Protein AF-A0A957EFT0-F1 (afdb_monomer)

pLDDT: mean 95.62, std 4.04, range [68.25, 98.31]

Secondary structure (DSSP, 8-state):
---EEEETTEEEESS----B-TTSS-TT--HHHHHHTT---EEE-HHHHHHTT-HHHHHHTTSHHHHHT--S-EEE-

Nearest PDB structures (foldseek):
  2ash-assembly2_D  TM=9.830E-01  e=2.238E-08  Thermotoga maritima
  1wke-assembly1_A  TM=9.732E-01  e=6.705E-07  Zymomonas mobilis
  4q4o-assembly1_A-2  TM=9.726E-01  e=6.705E-07  Zymomonas mobilis subsp. mobilis ZM4 = ATCC 31821
  4q8t-assembly1_A  TM=9.723E-01  e=9.358E-07  Zymomonas mobilis subsp. mobilis ZM4 = ATCC 31821
  4gcx-assembly1_A-2  TM=9.744E-01  e=1.306E-06  Zymomonas mobilis subsp. mobilis ZM4 = ATCC 31821

Mean predicted aligned error: 2.7 Å

Foldseek 3Di:
DDQWDQDPLGIDGPPADAAEPAQLERPPDAQVRCVVVVHQEHEYEPVNPCVPPRPVVCVVCVHSCSVRVHRGYYHYD

Sequence (77 aa):
MLSELTLPHGTLQLPVFLPDGTQGVVRTLDARDVAEAHIQAVQMNVFHLMQRPGSSTIQALGGLHQMAGWSRPIFTD

Solvent-accessible surface area (backbone atoms only — not comparable to full-atom values): 4439 Å² total; per-residue (Å²): 130,80,52,64,50,84,51,99,43,47,68,40,62,50,87,71,74,59,57,65,9,54,69,60,42,43,84,101,45,55,48,63,58,44,50,74,69,66,51,61,35,37,30,31,40,42,76,42,31,54,72,48,81,18,64,70,50,36,52,75,48,68,27,68,45,55,65,38,64,38,76,49,40,74,44,70,109

Structure (mmCIF, N/CA/C/O backbone):
data_AF-A0A957EFT0-F1
#
_entry.id   AF-A0A957EFT0-F1
#
loop_
_atom_site.group_PDB
_atom_site.id
_atom_site.type_symbol
_atom_site.label_atom_id
_atom_site.label_alt_id
_atom_site.label_comp_id
_atom_site.label_asym_id
_atom_site.label_entity_id
_atom_site.label_seq_id
_atom_site.pdbx_PDB_ins_code
_atom_site.Cartn_x
_atom_site.Cartn_y
_atom_site.Cartn_z
_atom_site.occupancy
_atom_site.B_iso_or_equiv
_atom_site.auth_seq_id
_atom_site.auth_comp_id
_atom_site.auth_asym_id
_atom_site.auth_atom_id
_atom_site.pdbx_PDB_model_num
ATOM 1 N N . MET A 1 1 ? -7.149 8.663 24.683 1.00 68.25 1 MET A N 1
ATOM 2 C CA . MET A 1 1 ? -6.447 7.853 23.663 1.00 68.25 1 MET A CA 1
ATOM 3 C C . MET A 1 1 ? -7.166 8.050 22.345 1.00 68.25 1 MET A C 1
ATOM 5 O O . MET A 1 1 ? -8.385 8.153 22.376 1.00 68.25 1 MET A O 1
ATOM 9 N N . LEU A 1 2 ? -6.442 8.133 21.229 1.00 80.88 2 LEU A N 1
ATOM 10 C CA . LEU A 1 2 ? -7.061 8.098 19.902 1.00 80.88 2 LEU A CA 1
ATOM 11 C C . LEU A 1 2 ? -7.585 6.680 19.654 1.00 80.88 2 LEU A C 1
ATOM 13 O O . LEU A 1 2 ? -6.813 5.729 19.735 1.00 80.88 2 LEU A O 1
ATOM 17 N N . SER A 1 3 ? -8.884 6.549 19.401 1.00 93.50 3 SER A N 1
ATOM 18 C CA . SER A 1 3 ? -9.529 5.285 19.024 1.00 93.50 3 SER A CA 1
ATOM 19 C C . SER A 1 3 ? -9.652 5.126 17.512 1.00 93.50 3 SER A C 1
ATOM 21 O O . SER A 1 3 ? -9.874 4.02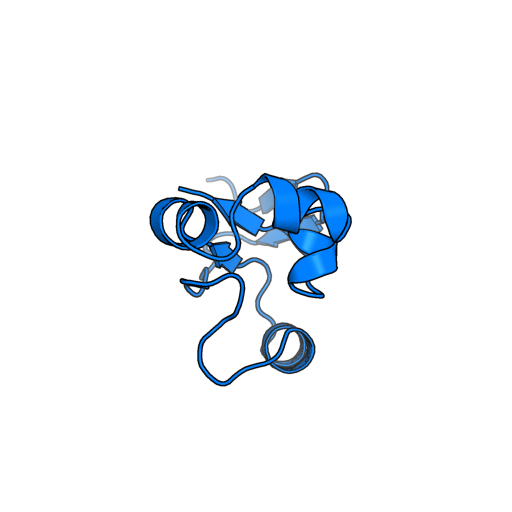3 17.033 1.00 93.50 3 SER A O 1
ATOM 23 N N . GLU A 1 4 ? -9.503 6.216 16.762 1.00 96.25 4 GLU A N 1
ATOM 24 C CA . GLU A 1 4 ? -9.763 6.254 15.332 1.00 96.25 4 GLU A CA 1
ATOM 25 C C . GLU A 1 4 ? -8.783 7.201 14.626 1.00 96.25 4 GLU A C 1
ATOM 27 O O . GLU A 1 4 ? -8.407 8.240 15.177 1.00 96.25 4 GLU A O 1
ATOM 32 N N . LEU A 1 5 ? -8.360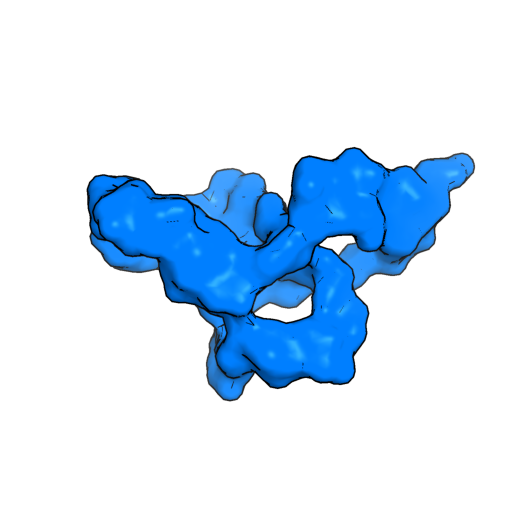 6.834 13.415 1.00 96.50 5 LEU A N 1
ATOM 33 C CA . LEU A 1 5 ? -7.502 7.642 12.549 1.00 96.50 5 LEU A CA 1
ATOM 34 C C . LEU A 1 5 ? -8.097 7.718 11.138 1.00 96.50 5 LEU A C 1
ATOM 36 O O . LEU A 1 5 ? -8.122 6.718 10.421 1.00 96.50 5 LEU A O 1
ATOM 40 N N . THR A 1 6 ? -8.540 8.907 10.733 1.00 97.12 6 THR A N 1
ATOM 41 C CA . THR A 1 6 ? -9.108 9.163 9.399 1.00 97.12 6 THR A CA 1
ATOM 42 C C . THR A 1 6 ? -8.018 9.556 8.406 1.00 97.12 6 THR A C 1
ATOM 44 O O . THR A 1 6 ? -7.251 10.487 8.653 1.00 97.12 6 THR A O 1
ATOM 47 N N . LEU A 1 7 ? -7.969 8.868 7.266 1.00 97.00 7 LEU A N 1
ATOM 48 C CA . LEU A 1 7 ? -7.006 9.066 6.182 1.00 97.00 7 LEU A CA 1
ATOM 49 C C . LEU A 1 7 ? -7.748 9.228 4.842 1.00 97.00 7 LEU A C 1
ATOM 51 O O . LEU A 1 7 ? -8.917 8.853 4.735 1.00 97.00 7 LEU A O 1
ATOM 55 N N . PRO A 1 8 ? -7.088 9.727 3.780 1.00 97.31 8 PRO A N 1
ATOM 56 C CA . PRO A 1 8 ? -7.741 9.925 2.482 1.00 97.31 8 PRO A CA 1
ATOM 57 C C . PRO A 1 8 ? -8.373 8.660 1.878 1.00 97.31 8 PRO A C 1
ATOM 59 O O . PRO A 1 8 ? -9.346 8.759 1.140 1.00 97.31 8 PRO A O 1
ATOM 62 N N . HIS A 1 9 ? -7.834 7.479 2.201 1.00 97.00 9 HIS A N 1
ATOM 63 C CA . HIS A 1 9 ? -8.274 6.188 1.658 1.00 97.00 9 HIS A CA 1
ATOM 64 C C . HIS A 1 9 ? -9.051 5.337 2.676 1.00 97.00 9 HIS A C 1
ATOM 66 O O . HIS A 1 9 ? -9.216 4.137 2.480 1.00 97.00 9 HIS A O 1
ATOM 72 N N . GLY A 1 10 ? -9.518 5.933 3.776 1.00 96.50 10 GLY A N 1
ATOM 73 C CA . GLY A 1 10 ? -10.346 5.250 4.767 1.00 96.50 10 GLY A CA 1
ATOM 74 C C . GLY A 1 10 ? -9.970 5.580 6.203 1.00 96.50 10 GLY A C 1
ATOM 75 O O . GLY A 1 10 ? -9.049 6.348 6.475 1.00 96.50 10 GLY A O 1
ATOM 76 N N . THR A 1 11 ? -10.692 4.962 7.126 1.00 97.00 11 THR A N 1
ATOM 77 C CA . THR A 1 11 ? -10.558 5.214 8.557 1.00 97.00 11 THR A CA 1
ATOM 78 C C . THR A 1 11 ? -10.137 3.940 9.279 1.00 97.00 11 THR A C 1
ATOM 80 O O . THR A 1 11 ? -10.624 2.858 8.954 1.00 97.00 11 THR A O 1
ATOM 83 N N . LEU A 1 12 ? -9.216 4.063 10.238 1.00 96.88 12 LEU A N 1
ATOM 84 C CA . LEU A 1 12 ? -8.646 2.946 10.991 1.00 96.88 12 LEU A CA 1
ATOM 85 C C . LEU A 1 12 ? -9.107 2.987 12.443 1.00 96.88 12 LEU A C 1
ATOM 87 O O . LEU A 1 12 ? -8.933 4.009 13.104 1.00 96.88 12 LEU A O 1
ATOM 91 N N . GLN A 1 13 ? -9.607 1.866 12.957 1.00 97.44 13 GLN A N 1
ATOM 92 C CA . GLN A 1 13 ? -9.844 1.681 14.391 1.00 97.44 13 GLN A CA 1
ATOM 93 C C . GLN A 1 13 ? -8.548 1.255 15.081 1.00 97.44 13 GLN A C 1
ATOM 95 O O . GLN A 1 13 ? -7.938 0.262 14.687 1.00 97.44 13 GLN A O 1
ATOM 100 N N . LEU A 1 14 ? -8.130 2.004 16.100 1.00 96.31 14 LEU A N 1
ATOM 101 C CA . LEU A 1 14 ? -6.901 1.767 16.851 1.00 96.31 14 LEU A CA 1
ATOM 102 C C . LEU A 1 14 ? -7.178 0.960 18.134 1.00 96.31 14 LEU A C 1
ATOM 104 O O . LEU A 1 14 ? -8.175 1.216 18.810 1.00 96.31 14 LEU A O 1
ATOM 108 N N . PRO A 1 15 ? -6.274 0.044 18.533 1.00 95.69 15 PRO A N 1
ATOM 109 C CA . PRO A 1 15 ? -5.052 -0.356 17.830 1.00 95.69 15 PRO A CA 1
ATOM 110 C C . PRO A 1 15 ? -5.348 -1.187 16.571 1.00 95.69 15 PRO A C 1
ATOM 112 O O . PRO A 1 15 ? -6.294 -1.969 16.541 1.00 95.69 15 PRO A O 1
ATOM 115 N N . VAL A 1 16 ? -4.505 -1.039 15.546 1.00 95.75 16 VAL A N 1
ATOM 116 C CA . VAL A 1 16 ? -4.639 -1.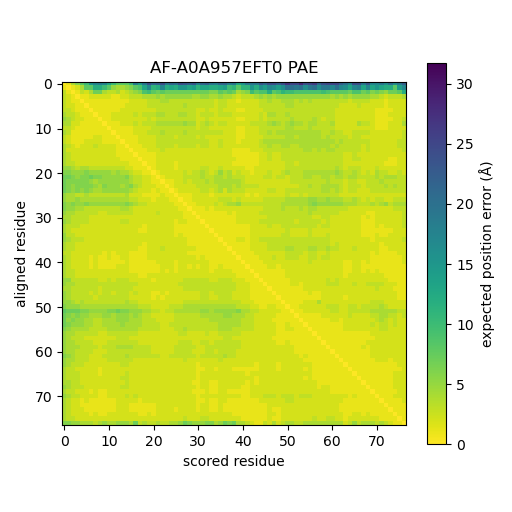745 14.264 1.00 95.75 16 VAL A CA 1
ATOM 117 C C . VAL A 1 16 ? -3.364 -2.513 13.934 1.00 95.75 16 VAL A C 1
ATOM 119 O O . VAL A 1 16 ? -2.259 -2.032 14.178 1.00 95.75 16 VAL A O 1
ATOM 122 N N . PHE A 1 17 ? -3.521 -3.707 13.367 1.00 96.25 17 PHE A N 1
ATOM 123 C CA . PHE A 1 17 ? -2.426 -4.472 12.779 1.00 96.25 17 PHE A CA 1
ATOM 124 C C . PHE A 1 17 ? -2.252 -4.096 11.301 1.00 96.25 17 PHE A C 1
ATOM 126 O O . PHE A 1 17 ? -3.235 -4.034 10.561 1.00 96.25 17 PHE A O 1
ATOM 133 N N . LEU A 1 18 ? -1.004 -3.871 10.880 1.00 96.69 18 LEU A N 1
ATOM 134 C CA . LEU A 1 18 ? -0.625 -3.546 9.504 1.00 96.69 18 LEU A CA 1
ATOM 135 C C . LEU A 1 18 ? 0.309 -4.650 8.982 1.00 96.69 18 LEU A C 1
ATOM 137 O O . LEU A 1 18 ? 1.464 -4.694 9.408 1.00 96.69 18 LEU A O 1
ATOM 141 N N . PRO A 1 19 ? -0.145 -5.562 8.106 1.00 96.88 19 PRO A N 1
ATOM 142 C CA . PRO A 1 19 ? 0.752 -6.539 7.503 1.00 96.88 19 PRO A CA 1
ATOM 143 C C . PRO A 1 19 ? 1.755 -5.846 6.572 1.00 96.88 19 PRO A C 1
ATOM 145 O O . PRO A 1 19 ? 1.405 -4.888 5.875 1.00 96.88 19 PRO A O 1
ATOM 148 N N . ASP A 1 20 ? 2.987 -6.360 6.552 1.00 95.75 20 ASP A N 1
ATOM 149 C CA . ASP A 1 20 ? 4.035 -5.902 5.636 1.00 95.75 20 ASP A CA 1
ATOM 150 C C . ASP A 1 20 ? 3.797 -6.434 4.215 1.00 95.75 20 ASP A C 1
ATOM 152 O O . ASP A 1 20 ? 3.570 -7.627 3.982 1.00 95.75 20 ASP A O 1
ATOM 156 N N . GLY A 1 21 ? 3.877 -5.515 3.263 1.00 92.81 21 GLY A N 1
ATOM 157 C CA . GLY A 1 21 ? 3.799 -5.720 1.832 1.00 92.81 21 GLY A CA 1
ATOM 158 C C . GLY A 1 21 ? 5.128 -5.368 1.178 1.00 92.81 21 GLY A C 1
ATOM 159 O O . GLY A 1 21 ? 5.200 -4.409 0.407 1.00 92.81 21 GLY A O 1
ATOM 160 N N . THR A 1 22 ? 6.176 -6.142 1.485 1.00 88.94 22 THR A N 1
ATOM 161 C CA . THR A 1 22 ? 7.579 -5.879 1.116 1.00 88.94 22 THR A CA 1
ATOM 162 C C . THR A 1 22 ? 7.767 -5.440 -0.344 1.00 88.94 22 THR A C 1
ATOM 164 O O . THR A 1 22 ? 8.616 -4.612 -0.632 1.00 88.94 22 THR A O 1
ATOM 167 N N . GLN A 1 23 ? 6.999 -5.991 -1.288 1.00 90.69 23 GLN A N 1
ATOM 168 C CA . GLN A 1 23 ? 7.104 -5.687 -2.725 1.00 90.69 23 GLN A CA 1
ATOM 169 C C . GLN A 1 23 ? 5.791 -5.148 -3.311 1.00 90.69 23 GLN A C 1
ATOM 171 O O . GLN A 1 23 ? 5.460 -5.413 -4.463 1.00 90.69 23 GLN A O 1
ATOM 176 N N . GLY A 1 24 ? 5.016 -4.422 -2.505 1.00 89.38 24 GLY A N 1
ATOM 177 C CA . GLY A 1 24 ? 3.702 -3.904 -2.898 1.00 89.38 24 GLY A CA 1
ATOM 178 C C . GLY A 1 24 ? 2.564 -4.921 -2.786 1.00 89.38 24 GLY A C 1
ATOM 179 O O . GLY A 1 24 ? 1.440 -4.615 -3.165 1.00 89.38 24 GLY A O 1
ATOM 180 N N . VAL A 1 25 ? 2.841 -6.113 -2.249 1.00 92.31 25 VAL A N 1
ATOM 181 C CA . VAL A 1 25 ? 1.862 -7.179 -1.999 1.00 92.31 25 VAL A CA 1
ATOM 182 C C . VAL A 1 25 ? 2.154 -7.860 -0.669 1.00 92.31 25 VAL A C 1
ATOM 184 O O . VAL A 1 25 ? 3.321 -8.031 -0.305 1.00 92.31 25 VAL A O 1
ATOM 187 N N . VAL A 1 26 ? 1.106 -8.296 0.030 1.00 95.06 26 VAL A N 1
ATOM 188 C CA . VAL A 1 26 ? 1.251 -9.203 1.173 1.00 95.06 26 VAL A CA 1
ATOM 189 C C . VAL A 1 26 ? 1.620 -10.578 0.626 1.00 95.06 26 VAL A C 1
ATOM 191 O O . VAL A 1 26 ? 0.990 -11.088 -0.297 1.00 95.06 26 VAL A O 1
ATOM 194 N N . ARG A 1 27 ? 2.687 -11.182 1.155 1.00 93.94 27 ARG A N 1
ATOM 195 C CA . ARG A 1 27 ? 3.217 -12.448 0.633 1.00 93.94 27 ARG A CA 1
ATOM 196 C C . ARG A 1 27 ? 2.104 -13.501 0.548 1.00 93.94 27 ARG A C 1
ATOM 198 O O . ARG A 1 27 ? 1.435 -13.753 1.542 1.00 93.94 27 ARG A O 1
ATOM 205 N N . THR A 1 28 ? 1.976 -14.146 -0.615 1.00 94.69 28 THR A N 1
ATOM 206 C CA . THR A 1 28 ? 1.000 -15.214 -0.945 1.00 94.69 28 THR A CA 1
ATOM 207 C C . THR A 1 28 ? -0.469 -14.803 -1.050 1.00 94.69 28 THR A C 1
ATOM 209 O O . THR A 1 28 ? -1.276 -15.662 -1.383 1.00 94.69 28 THR A O 1
ATOM 212 N N . LEU A 1 29 ? -0.809 -13.533 -0.822 1.00 96.19 29 LEU A N 1
ATOM 213 C CA . LEU A 1 29 ? -2.186 -13.041 -0.841 1.00 96.19 29 LEU A CA 1
ATOM 214 C C . LEU A 1 29 ? -2.349 -11.965 -1.913 1.00 96.19 29 LEU A C 1
ATOM 216 O O . LEU A 1 29 ? -1.461 -11.125 -2.094 1.00 96.19 29 LEU A O 1
ATOM 220 N N . ASP A 1 30 ? -3.488 -11.962 -2.597 1.00 95.25 30 ASP A N 1
ATOM 221 C CA . ASP A 1 30 ? -3.884 -10.812 -3.404 1.00 95.25 30 ASP A CA 1
ATOM 222 C C . ASP A 1 30 ? -4.635 -9.761 -2.557 1.00 95.25 30 ASP A C 1
ATOM 224 O O . ASP A 1 30 ? -4.935 -9.954 -1.375 1.00 95.25 30 ASP A O 1
ATOM 228 N N . ALA A 1 31 ? -4.918 -8.593 -3.142 1.00 95.81 31 ALA A N 1
ATOM 229 C CA . ALA A 1 31 ? -5.602 -7.508 -2.437 1.00 95.81 31 ALA A CA 1
ATOM 230 C C . ALA A 1 31 ? -7.012 -7.890 -1.948 1.00 95.81 31 ALA A C 1
ATOM 232 O O . ALA A 1 31 ? -7.485 -7.341 -0.947 1.00 95.81 31 ALA A O 1
ATOM 233 N N . ARG A 1 32 ? -7.686 -8.822 -2.632 1.00 97.19 32 ARG A N 1
ATOM 234 C CA . ARG A 1 32 ? -9.007 -9.306 -2.242 1.00 97.19 32 ARG A CA 1
ATOM 235 C C . ARG A 1 32 ? -8.897 -10.207 -1.018 1.00 97.19 32 ARG A C 1
ATOM 237 O O . ARG A 1 32 ? -9.641 -9.972 -0.069 1.00 97.19 32 ARG A O 1
ATOM 244 N N . ASP A 1 33 ? -7.948 -11.139 -0.994 1.00 97.38 33 ASP A N 1
ATOM 245 C CA . ASP A 1 33 ? -7.700 -11.996 0.172 1.00 97.38 33 ASP A CA 1
ATOM 246 C C . ASP A 1 33 ? -7.429 -11.151 1.431 1.00 97.38 33 ASP A C 1
ATOM 248 O O . ASP A 1 33 ? -8.010 -11.370 2.496 1.00 97.38 33 ASP A O 1
ATOM 252 N N . VAL A 1 34 ? -6.586 -10.118 1.301 1.00 97.38 34 VAL A N 1
ATOM 253 C CA . VAL A 1 34 ? -6.259 -9.195 2.403 1.00 97.38 34 VAL A CA 1
ATOM 254 C C . VAL A 1 34 ? -7.497 -8.413 2.863 1.00 97.38 34 VAL A C 1
ATOM 256 O O . VAL A 1 34 ? -7.697 -8.201 4.064 1.00 97.38 34 VAL A O 1
ATOM 259 N N . ALA A 1 35 ? -8.356 -7.994 1.930 1.00 96.69 35 ALA A N 1
ATOM 260 C CA . ALA A 1 35 ?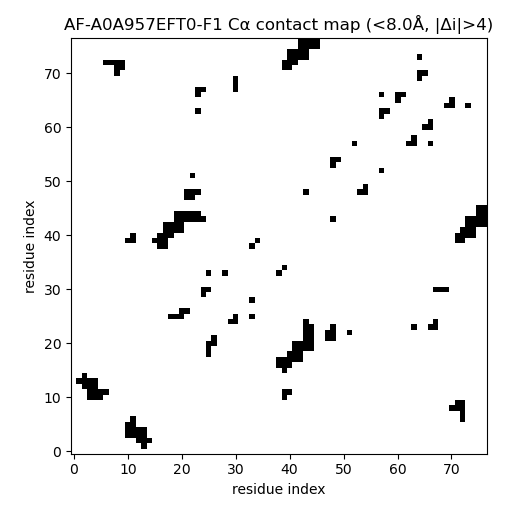 -9.587 -7.280 2.253 1.00 96.69 35 ALA A CA 1
ATOM 261 C C . ALA A 1 35 ? -10.615 -8.174 2.965 1.00 96.69 35 ALA A C 1
ATOM 263 O O . ALA A 1 35 ? -11.259 -7.699 3.910 1.00 96.69 35 ALA A O 1
ATOM 264 N N . GLU A 1 36 ? -10.754 -9.431 2.526 1.00 97.81 36 GLU A N 1
ATOM 265 C CA . GLU A 1 36 ? -11.615 -10.464 3.120 1.00 97.81 36 GLU A CA 1
ATOM 266 C C . GLU A 1 36 ? -11.127 -10.870 4.521 1.00 97.81 36 GLU A C 1
ATOM 268 O O . GLU A 1 36 ? -11.942 -11.137 5.400 1.00 97.81 36 GLU A O 1
ATOM 273 N N . ALA A 1 37 ? -9.820 -10.780 4.788 1.00 97.12 37 ALA A N 1
ATOM 274 C CA . ALA A 1 37 ? -9.234 -10.941 6.122 1.00 97.12 37 ALA A CA 1
ATOM 275 C C . ALA A 1 37 ? -9.461 -9.741 7.072 1.00 97.12 37 ALA A C 1
ATOM 277 O O . ALA A 1 37 ? -8.865 -9.677 8.147 1.00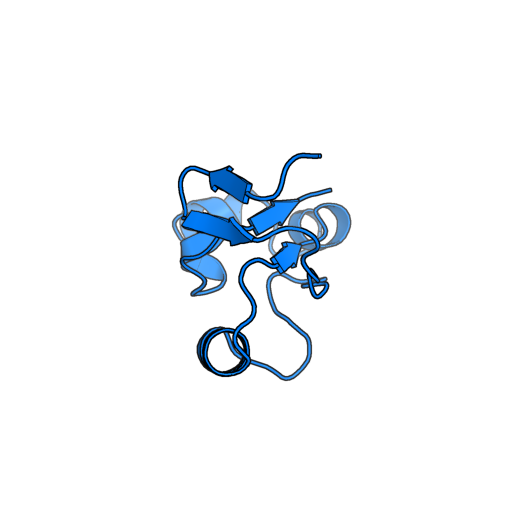 97.12 37 ALA A O 1
ATOM 278 N N . HIS A 1 38 ? -10.306 -8.773 6.695 1.00 96.25 38 HIS A N 1
ATOM 279 C CA . HIS A 1 38 ? -10.634 -7.576 7.481 1.00 96.25 38 HIS A CA 1
ATOM 280 C C . HIS A 1 38 ? -9.439 -6.662 7.816 1.00 96.25 38 HIS A C 1
ATOM 282 O O . HIS A 1 38 ? -9.506 -5.854 8.745 1.00 96.25 38 HIS A O 1
ATOM 288 N N . ILE A 1 39 ? -8.361 -6.720 7.029 1.00 97.69 39 ILE A N 1
ATOM 289 C CA . ILE A 1 39 ? -7.223 -5.810 7.185 1.00 97.69 39 ILE A CA 1
ATOM 290 C C . ILE A 1 39 ? -7.625 -4.393 6.774 1.00 97.69 39 ILE A C 1
ATOM 292 O O . ILE A 1 39 ? -8.102 -4.156 5.664 1.00 97.69 39 ILE A O 1
ATOM 296 N N . GLN A 1 40 ? -7.433 -3.431 7.673 1.00 97.75 40 GLN A N 1
ATOM 297 C CA . GLN A 1 40 ? -7.859 -2.049 7.443 1.00 97.75 40 GLN A CA 1
ATOM 298 C C . GLN A 1 40 ? -6.832 -1.248 6.632 1.00 97.75 40 GLN A C 1
ATOM 300 O O . GLN A 1 40 ? -7.221 -0.366 5.876 1.00 97.75 40 GLN A O 1
ATOM 305 N N . ALA A 1 41 ? -5.542 -1.567 6.755 1.00 97.88 41 ALA A N 1
ATOM 306 C CA . ALA A 1 41 ? -4.449 -0.928 6.029 1.00 97.88 41 ALA A CA 1
ATOM 307 C C . ALA A 1 41 ? -3.231 -1.852 5.956 1.00 97.88 41 ALA A C 1
ATOM 309 O O . ALA A 1 41 ? -3.128 -2.801 6.729 1.00 97.88 41 ALA A O 1
ATOM 310 N N . VAL A 1 42 ? -2.306 -1.552 5.050 1.00 97.75 42 VAL A N 1
ATOM 311 C CA . VAL A 1 42 ? -1.058 -2.307 4.861 1.00 97.75 42 VAL A CA 1
ATOM 312 C C . VAL A 1 42 ? 0.145 -1.379 4.970 1.00 97.75 42 VAL A C 1
ATOM 314 O O . VAL A 1 42 ? 0.034 -0.187 4.671 1.00 97.75 42 VAL A O 1
ATOM 317 N N . GLN A 1 43 ? 1.291 -1.914 5.380 1.00 97.94 43 GLN A N 1
ATOM 318 C CA . GLN A 1 43 ? 2.565 -1.210 5.272 1.00 97.94 43 GLN A CA 1
ATOM 319 C C . GLN A 1 43 ? 3.315 -1.734 4.045 1.00 97.94 43 GLN A C 1
ATOM 321 O O . GLN A 1 43 ? 3.293 -2.928 3.783 1.00 97.94 43 GLN A O 1
ATOM 3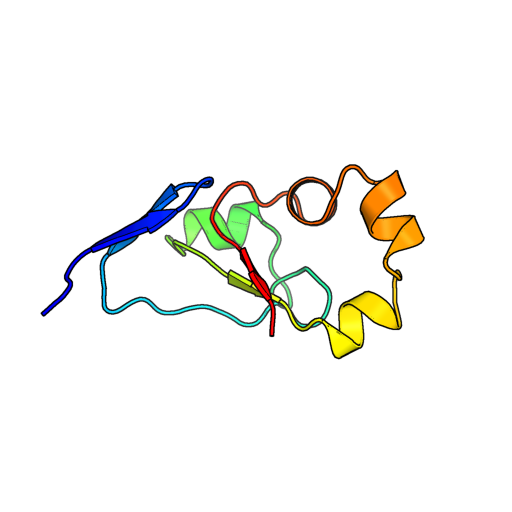26 N N . MET A 1 44 ? 3.937 -0.863 3.256 1.00 97.19 44 MET A N 1
ATOM 327 C CA . MET A 1 44 ? 4.728 -1.242 2.086 1.00 97.19 44 MET A CA 1
ATOM 328 C C . MET A 1 44 ? 6.112 -0.623 2.172 1.00 97.19 44 MET A C 1
ATOM 330 O O . MET A 1 44 ? 6.246 0.583 2.380 1.00 97.19 44 MET A O 1
ATOM 334 N N . ASN A 1 45 ? 7.137 -1.449 1.988 1.00 95.44 45 ASN A N 1
ATOM 335 C CA . ASN A 1 45 ? 8.509 -1.012 2.171 1.00 95.44 45 ASN A CA 1
ATOM 336 C C . ASN A 1 45 ? 9.048 -0.246 0.947 1.00 95.44 45 ASN A C 1
ATOM 338 O O . ASN A 1 45 ? 9.127 -0.785 -0.163 1.00 95.44 45 ASN A O 1
ATOM 342 N N . VAL A 1 46 ? 9.472 1.002 1.144 1.00 95.56 46 VAL A N 1
ATOM 343 C CA . VAL A 1 46 ? 9.948 1.877 0.060 1.00 95.56 46 VAL A CA 1
ATOM 344 C C . VAL A 1 46 ? 11.276 1.397 -0.512 1.00 95.56 46 VAL A C 1
ATOM 346 O O . VAL A 1 46 ? 11.469 1.459 -1.728 1.00 95.56 46 VAL A O 1
ATOM 349 N N . PHE A 1 47 ? 12.179 0.865 0.317 1.00 95.62 47 PHE A N 1
ATOM 350 C CA . PHE A 1 47 ? 13.487 0.382 -0.140 1.00 95.62 47 PHE A CA 1
ATOM 351 C C . PHE A 1 47 ? 13.356 -0.678 -1.241 1.00 95.62 47 PHE A C 1
ATOM 353 O O . PHE A 1 47 ? 14.057 -0.613 -2.257 1.00 95.62 47 PHE A O 1
ATOM 360 N N . HIS A 1 48 ? 12.433 -1.623 -1.080 1.00 96.06 48 HIS A N 1
ATOM 361 C CA . HIS A 1 48 ? 12.167 -2.645 -2.084 1.00 96.06 48 HIS A CA 1
ATOM 362 C C . HIS A 1 48 ? 11.414 -2.092 -3.296 1.00 96.06 48 HIS A C 1
ATOM 364 O O . HIS A 1 48 ? 11.852 -2.337 -4.421 1.00 96.06 48 HIS A O 1
ATOM 370 N N . LEU A 1 49 ? 10.357 -1.297 -3.082 1.00 96.06 49 LEU A N 1
ATOM 371 C CA . LEU A 1 49 ? 9.574 -0.682 -4.161 1.00 96.06 49 LEU A CA 1
ATOM 372 C C . LEU A 1 49 ? 10.439 0.164 -5.105 1.00 96.06 49 LEU A C 1
ATOM 374 O O . LEU A 1 49 ? 10.238 0.134 -6.320 1.00 96.06 49 LEU A O 1
ATOM 378 N N . MET A 1 50 ? 11.413 0.901 -4.564 1.00 95.69 50 MET A N 1
ATOM 379 C CA . MET A 1 50 ? 12.310 1.751 -5.353 1.00 95.69 50 MET A CA 1
ATOM 380 C C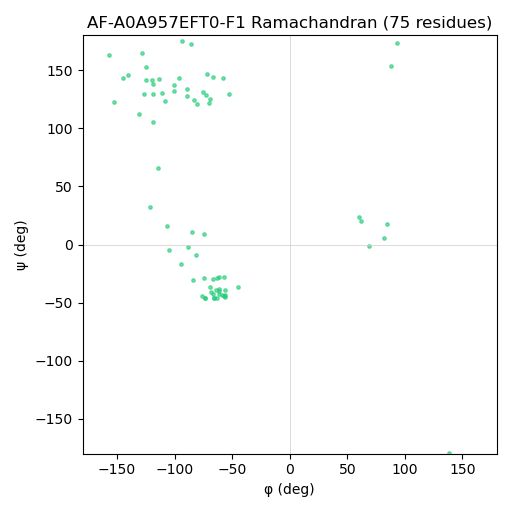 . MET A 1 50 ? 13.359 0.958 -6.133 1.00 95.69 50 MET A C 1
ATOM 382 O O . MET A 1 50 ? 13.771 1.397 -7.204 1.00 95.69 50 MET A O 1
ATOM 386 N N . GLN A 1 51 ? 13.771 -0.213 -5.644 1.00 95.69 51 GLN A N 1
ATOM 387 C CA . GLN A 1 51 ? 14.665 -1.099 -6.394 1.00 95.69 51 GLN A CA 1
ATOM 388 C C . GLN A 1 51 ? 13.932 -1.836 -7.509 1.00 95.69 51 GLN A C 1
ATOM 390 O O . GLN A 1 51 ? 14.453 -1.960 -8.617 1.00 95.69 51 GLN A O 1
ATOM 395 N N . ARG A 1 52 ? 12.744 -2.367 -7.204 1.00 92.94 52 ARG A N 1
ATOM 396 C CA . ARG A 1 52 ? 11.873 -3.081 -8.140 1.00 92.94 52 ARG A CA 1
ATOM 397 C C . ARG A 1 52 ? 10.422 -2.925 -7.668 1.00 92.94 52 ARG A C 1
ATOM 399 O O . ARG A 1 52 ? 10.121 -3.354 -6.558 1.00 92.94 52 ARG A O 1
ATOM 406 N N . PRO A 1 53 ? 9.506 -2.380 -8.483 1.00 94.75 53 PRO A N 1
ATOM 407 C CA . PRO A 1 53 ? 9.652 -2.040 -9.903 1.00 94.75 53 PRO A CA 1
ATOM 408 C C . PRO A 1 53 ? 10.203 -0.626 -10.190 1.00 94.75 53 PRO A C 1
ATOM 410 O O . PRO A 1 53 ? 10.400 -0.285 -11.357 1.00 94.75 53 PRO A O 1
ATOM 413 N N . GLY A 1 54 ? 10.460 0.186 -9.161 1.00 96.75 54 GLY A N 1
ATOM 414 C CA . GLY A 1 54 ? 10.910 1.575 -9.284 1.00 96.75 54 GLY A CA 1
ATOM 415 C C . GLY A 1 54 ? 9.757 2.579 -9.386 1.00 96.75 54 GLY A C 1
ATOM 416 O O . GLY A 1 54 ? 8.661 2.261 -9.850 1.00 96.75 54 GLY A O 1
ATOM 417 N N . SER A 1 55 ? 10.003 3.820 -8.957 1.00 96.31 55 SER A N 1
ATOM 418 C CA . SER A 1 55 ? 8.982 4.877 -8.887 1.00 96.31 55 SER A CA 1
ATOM 419 C C . SER A 1 55 ? 8.363 5.234 -10.239 1.00 96.31 55 SER A C 1
ATOM 421 O O . SER A 1 55 ? 7.153 5.440 -10.308 1.00 96.31 55 SER A O 1
ATOM 423 N N . SER A 1 56 ? 9.152 5.264 -11.318 1.00 97.88 56 SER A N 1
ATOM 424 C CA . SER A 1 56 ? 8.657 5.556 -12.671 1.00 97.88 56 SER A CA 1
ATOM 425 C C . SER A 1 56 ? 7.634 4.522 -13.138 1.00 97.88 56 SER A C 1
ATOM 427 O O . SER A 1 56 ? 6.588 4.888 -13.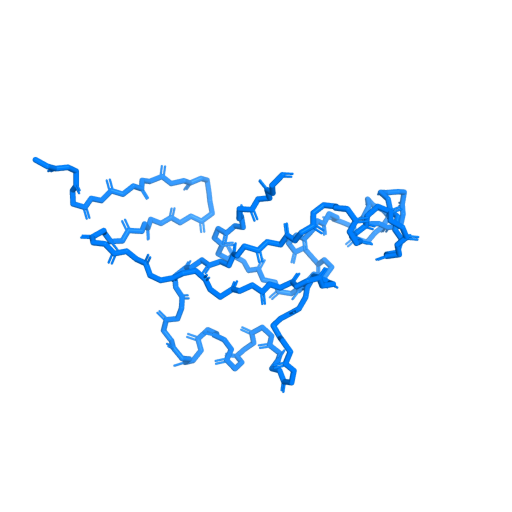669 1.00 97.88 56 SER A O 1
ATOM 429 N N . THR A 1 57 ? 7.894 3.239 -12.877 1.00 97.88 57 THR A N 1
ATOM 430 C CA . THR A 1 57 ? 6.963 2.147 -13.181 1.00 97.88 57 THR A CA 1
ATOM 431 C C . THR A 1 57 ? 5.699 2.255 -12.333 1.00 97.88 57 THR A C 1
ATOM 433 O O . THR A 1 57 ? 4.600 2.178 -12.874 1.00 97.88 57 THR A O 1
ATOM 436 N N . ILE A 1 58 ? 5.834 2.497 -11.022 1.00 97.56 58 ILE A N 1
ATOM 437 C CA . ILE A 1 58 ? 4.683 2.688 -10.120 1.00 97.56 58 ILE A CA 1
ATOM 438 C C . ILE A 1 58 ? 3.801 3.838 -10.621 1.00 97.56 58 ILE A C 1
ATOM 440 O O . ILE A 1 58 ? 2.580 3.711 -10.668 1.00 97.56 58 ILE A O 1
ATOM 444 N N . GLN A 1 59 ? 4.408 4.953 -11.033 1.00 97.81 59 GLN A N 1
ATOM 445 C CA . GLN A 1 59 ? 3.685 6.108 -11.557 1.00 97.81 59 GLN A CA 1
ATOM 446 C C . GLN A 1 59 ? 2.999 5.801 -12.896 1.00 97.81 59 GLN A C 1
ATOM 448 O O . GLN A 1 59 ? 1.840 6.170 -13.077 1.00 97.81 59 GLN A O 1
ATOM 453 N N . ALA A 1 60 ? 3.673 5.091 -13.805 1.00 98.31 60 ALA A N 1
ATOM 454 C CA . ALA A 1 60 ? 3.101 4.664 -15.083 1.00 98.31 60 ALA A CA 1
ATOM 455 C C . ALA A 1 60 ? 1.912 3.699 -14.914 1.00 98.31 60 ALA A C 1
ATOM 457 O O . ALA A 1 60 ? 1.007 3.697 -15.744 1.00 98.31 60 ALA A O 1
ATOM 458 N N . LEU A 1 61 ? 1.889 2.924 -13.825 1.00 97.75 61 LEU A N 1
ATOM 459 C CA . LEU A 1 61 ? 0.788 2.033 -13.440 1.00 97.75 61 LEU A CA 1
ATOM 460 C C . LEU A 1 61 ? -0.333 2.739 -12.651 1.00 97.75 61 LEU A C 1
ATOM 462 O O . LEU A 1 61 ? -1.196 2.070 -12.093 1.00 97.75 61 LEU A O 1
ATOM 466 N N . GLY A 1 62 ? -0.328 4.075 -12.580 1.00 97.62 62 GLY A N 1
ATOM 467 C CA . GLY A 1 62 ? -1.380 4.850 -11.912 1.00 97.62 62 GLY A CA 1
ATOM 468 C C . GLY A 1 62 ? -1.195 5.015 -10.401 1.00 97.62 62 GLY A C 1
ATOM 469 O O . GLY A 1 62 ? -2.134 5.383 -9.694 1.00 97.62 62 GLY A O 1
ATOM 470 N N . GLY A 1 63 ? 0.018 4.781 -9.896 1.00 96.81 63 GLY A N 1
ATOM 471 C CA . GLY A 1 63 ? 0.376 4.938 -8.490 1.00 96.81 63 GLY A CA 1
ATOM 472 C C . GLY A 1 63 ? 0.248 3.649 -7.677 1.00 96.81 63 GLY A C 1
ATOM 473 O O . GLY A 1 63 ? -0.236 2.621 -8.146 1.00 96.81 63 GLY A O 1
ATOM 474 N N . LEU A 1 64 ? 0.697 3.713 -6.421 1.00 96.12 64 LEU A N 1
ATOM 475 C CA . LEU A 1 64 ? 0.868 2.536 -5.564 1.00 96.12 64 LEU A CA 1
ATOM 476 C C . LEU A 1 64 ? -0.447 1.783 -5.294 1.00 96.12 64 LEU A C 1
ATOM 478 O O . LEU A 1 64 ? -0.464 0.559 -5.357 1.00 96.12 64 LEU A O 1
ATOM 482 N N . HIS A 1 65 ? -1.552 2.505 -5.074 1.00 97.25 65 HIS A N 1
ATOM 483 C CA . HIS A 1 65 ? -2.876 1.902 -4.877 1.00 97.25 65 HIS A CA 1
ATOM 484 C C . HIS A 1 65 ? -3.355 1.135 -6.124 1.00 97.25 65 HIS A C 1
ATOM 486 O O . HIS A 1 65 ? -3.798 -0.005 -5.997 1.00 97.25 65 HIS A O 1
ATOM 492 N N . GLN A 1 66 ? -3.229 1.716 -7.330 1.00 97.31 66 GLN A N 1
ATOM 493 C CA . GLN A 1 66 ? -3.613 1.023 -8.570 1.00 97.31 66 GLN A CA 1
ATOM 494 C C . GLN A 1 66 ? -2.718 -0.183 -8.843 1.00 97.31 66 GLN A C 1
ATOM 496 O O . GLN A 1 66 ? -3.234 -1.260 -9.126 1.00 97.31 66 GLN A O 1
ATOM 501 N N . MET A 1 67 ? -1.399 -0.026 -8.706 1.00 96.50 67 MET A N 1
ATOM 502 C CA . MET A 1 67 ? -0.451 -1.119 -8.921 1.00 96.50 67 MET A CA 1
ATOM 503 C C . MET A 1 67 ? -0.721 -2.306 -7.987 1.00 96.50 67 MET A C 1
ATOM 505 O O . MET A 1 67 ? -0.674 -3.450 -8.428 1.00 96.50 67 MET A O 1
ATOM 509 N N . ALA A 1 68 ? -0.997 -2.043 -6.708 1.00 96.19 68 ALA A N 1
ATOM 510 C CA . ALA A 1 68 ? -1.252 -3.084 -5.716 1.00 96.19 68 ALA A CA 1
ATOM 511 C C . ALA A 1 68 ? -2.692 -3.627 -5.744 1.00 96.19 68 ALA A C 1
ATOM 513 O O . ALA A 1 68 ? -2.995 -4.578 -5.029 1.00 96.19 68 ALA A O 1
ATOM 514 N N . GLY A 1 69 ? -3.602 -3.006 -6.505 1.00 96.75 69 GLY A N 1
ATOM 515 C CA . GLY A 1 69 ? -5.033 -3.322 -6.455 1.00 96.75 69 GLY A CA 1
ATOM 516 C C . GLY A 1 69 ? -5.675 -3.051 -5.088 1.00 96.75 69 GLY A C 1
ATOM 517 O O . GLY A 1 69 ? -6.727 -3.609 -4.781 1.00 96.75 69 GLY A O 1
ATOM 518 N N . TRP A 1 70 ? -5.050 -2.216 -4.253 1.00 97.25 70 TRP A N 1
ATOM 519 C CA . TRP A 1 70 ? -5.467 -1.955 -2.877 1.00 97.25 70 TRP A CA 1
ATOM 520 C C . TRP A 1 70 ? -6.051 -0.551 -2.754 1.00 97.25 70 TRP A C 1
ATOM 522 O O . TRP A 1 70 ? -5.392 0.429 -3.087 1.00 97.25 70 TRP A O 1
ATOM 532 N N . SER A 1 71 ? -7.288 -0.446 -2.268 1.00 97.00 71 SER A N 1
ATOM 533 C CA . SER A 1 71 ? -8.033 0.819 -2.183 1.00 97.00 71 SER A CA 1
ATOM 534 C C . SER A 1 71 ? -8.126 1.409 -0.773 1.00 97.00 71 SER A C 1
ATOM 536 O O . SER A 1 71 ? -8.660 2.506 -0.617 1.00 97.00 71 SER A O 1
ATOM 538 N N . ARG A 1 72 ? -7.631 0.696 0.248 1.00 97.50 72 ARG A N 1
ATOM 539 C CA . ARG A 1 72 ? -7.592 1.167 1.644 1.00 97.50 72 ARG A CA 1
ATOM 540 C C . ARG A 1 72 ? -6.233 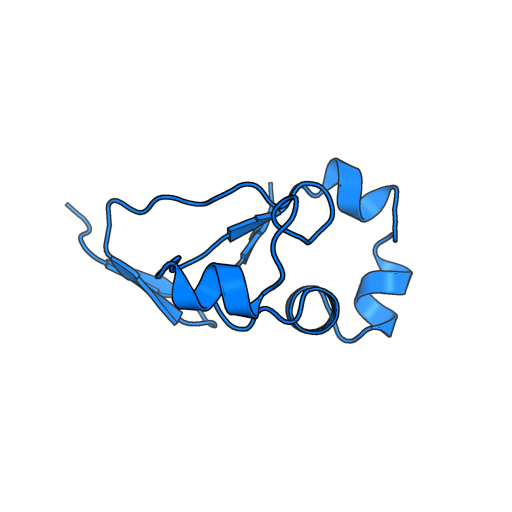1.824 1.941 1.00 97.50 72 ARG A C 1
ATOM 542 O O . ARG A 1 72 ? -5.356 1.795 1.077 1.00 97.50 72 ARG A O 1
ATOM 549 N N . PRO A 1 73 ? -6.005 2.410 3.131 1.00 98.19 73 PRO A N 1
ATOM 550 C CA . PRO A 1 73 ? -4.757 3.106 3.405 1.00 98.19 73 PRO A CA 1
ATOM 551 C C . PRO A 1 73 ? -3.515 2.220 3.247 1.00 98.19 73 PRO A C 1
ATOM 553 O O . PRO A 1 73 ? -3.511 1.031 3.590 1.00 98.19 73 PRO A O 1
ATOM 556 N N . ILE A 1 74 ? -2.459 2.849 2.739 1.00 97.94 74 ILE A N 1
ATOM 557 C CA . ILE A 1 74 ? -1.108 2.307 2.623 1.00 97.94 74 ILE A CA 1
ATOM 558 C C . ILE A 1 74 ? -0.192 3.204 3.448 1.00 97.94 74 ILE A C 1
ATOM 560 O O . ILE A 1 74 ? -0.199 4.424 3.279 1.00 97.94 74 ILE A O 1
ATOM 564 N N . PHE A 1 75 ? 0.603 2.595 4.317 1.00 97.38 75 PHE A N 1
ATOM 565 C CA . PHE A 1 75 ? 1.707 3.252 5.003 1.00 97.38 75 PHE A CA 1
ATOM 566 C C . PHE A 1 75 ? 3.004 2.871 4.305 1.00 97.38 75 PHE A C 1
ATOM 568 O O . PHE A 1 75 ? 3.246 1.699 4.041 1.00 97.38 75 PHE A O 1
ATOM 575 N N . THR A 1 76 ? 3.843 3.848 4.011 1.00 96.12 76 THR A N 1
ATOM 576 C CA . THR A 1 76 ? 5.189 3.629 3.475 1.00 96.12 76 THR A CA 1
ATOM 577 C C . THR A 1 76 ? 6.212 4.083 4.507 1.00 96.12 76 THR A C 1
ATOM 579 O O . THR A 1 76 ? 5.953 5.073 5.195 1.00 96.12 76 THR A O 1
ATOM 582 N N . ASP A 1 77 ? 7.325 3.361 4.634 1.00 92.50 77 ASP A N 1
ATOM 583 C CA . ASP A 1 77 ? 8.446 3.715 5.519 1.00 92.50 77 ASP A CA 1
ATOM 584 C C . ASP A 1 77 ? 9.483 4.643 4.863 1.00 92.50 77 ASP A C 1
ATOM 586 O O . ASP A 1 77 ? 9.470 4.795 3.619 1.00 92.50 77 ASP A O 1
#

Radius of gyration: 12.6 Å; Cα contacts (8 Å, |Δi|>4): 114; chains: 1; bounding box: 26×25×39 Å